Protein AF-A0A7S4A284-F1 (afdb_monomer_lite)

InterPro domains:
  IPR005046 Protein of unknown function DUF285 [PF03382] (9-114)
  IPR011889 Bacterial surface protein 26-residue repeat [TIGR02167] (12-24)
  IPR011889 Bacterial surface protein 26-residue repeat [TIGR02167] (35-48)
  IPR011889 Bacterial surface protein 26-residue repeat [TIGR02167] (75-97)

pLDDT: mean 83.23, std 20.41, range [34.72, 98.75]

Foldseek 3Di:
DVVVCCVVPNDPLPDACQQPQELACVQALHCDADENLNYACQNHAYLHLNCANNCNHAYENLNYACLNYAEQARNCQNVQQYAYENCNYACANHQELHLNCQQNQAHQYANLNAEYEQNRHYDLRNQHNYPCSPPVSQHFYDDPNDGDGDPDDPDPPPDVPPPPPPPPPPPPPDDDDDD

Organism: NCBI:txid35677

Structure (mmCIF, N/CA/C/O backbone):
data_AF-A0A7S4A284-F1
#
_entry.id   AF-A0A7S4A284-F1
#
loop_
_atom_site.group_PDB
_atom_site.id
_atom_site.type_symbol
_atom_site.label_atom_id
_atom_site.label_alt_id
_atom_site.label_comp_id
_atom_site.label_asym_id
_atom_site.label_entity_id
_atom_site.label_seq_id
_atom_site.pdbx_PDB_ins_code
_atom_site.Cartn_x
_atom_site.Cartn_y
_atom_site.Cartn_z
_atom_site.occupancy
_atom_site.B_iso_or_equiv
_atom_site.auth_seq_id
_atom_site.auth_comp_id
_atom_site.auth_asym_id
_atom_site.auth_atom_id
_atom_site.pdbx_PDB_model_num
ATOM 1 N N . ASP A 1 1 ? -6.785 4.759 25.127 1.00 82.69 1 ASP A N 1
ATOM 2 C CA . ASP A 1 1 ? -7.330 3.520 25.708 1.00 82.69 1 ASP A CA 1
ATOM 3 C C . ASP A 1 1 ? -8.070 2.796 24.597 1.00 82.69 1 ASP A C 1
ATOM 5 O O . ASP A 1 1 ? -8.992 3.384 24.040 1.00 82.69 1 ASP A O 1
ATOM 9 N N . ALA A 1 2 ? -7.608 1.599 24.224 1.00 83.75 2 ALA A N 1
ATOM 10 C CA . ALA A 1 2 ? -8.179 0.820 23.124 1.00 83.75 2 ALA A CA 1
ATOM 11 C C . ALA A 1 2 ? -9.646 0.454 23.395 1.00 83.75 2 ALA A C 1
ATOM 13 O O . ALA A 1 2 ? -10.480 0.594 22.509 1.00 83.75 2 ALA A O 1
ATOM 14 N N . THR A 1 3 ? -9.986 0.137 24.648 1.00 90.56 3 THR A N 1
ATOM 15 C CA . THR A 1 3 ? -11.355 -0.219 25.056 1.00 90.56 3 THR A CA 1
ATOM 16 C C . THR A 1 3 ? -12.326 0.939 24.835 1.00 90.56 3 THR A C 1
ATOM 18 O O . THR A 1 3 ? -13.410 0.768 24.282 1.00 90.56 3 THR A O 1
ATOM 21 N N . ALA A 1 4 ? -11.937 2.149 25.247 1.00 93.25 4 ALA A N 1
ATOM 22 C CA . ALA A 1 4 ? -12.749 3.343 25.037 1.00 93.25 4 ALA A CA 1
ATOM 23 C C . ALA A 1 4 ? -12.887 3.702 23.548 1.00 93.25 4 ALA A C 1
ATOM 25 O O . ALA A 1 4 ? -13.953 4.151 23.124 1.00 93.25 4 ALA A O 1
ATOM 26 N N . ALA A 1 5 ? -11.826 3.507 22.758 1.00 89.81 5 ALA A N 1
ATOM 27 C CA . ALA A 1 5 ? -11.862 3.739 21.318 1.00 89.81 5 ALA A CA 1
ATOM 28 C C . ALA A 1 5 ? -12.811 2.755 20.623 1.00 89.81 5 ALA A C 1
ATOM 30 O O . ALA A 1 5 ? -13.677 3.192 19.875 1.00 89.81 5 ALA A O 1
ATOM 31 N N . GLU A 1 6 ? -12.725 1.465 20.943 1.00 94.81 6 GLU A N 1
ATOM 32 C CA . GLU A 1 6 ? -13.602 0.433 20.389 1.00 94.81 6 GLU A CA 1
ATOM 33 C C . GLU A 1 6 ? -15.072 0.660 20.776 1.00 94.81 6 GLU A C 1
ATOM 35 O O . GLU A 1 6 ? -15.961 0.555 19.934 1.00 94.81 6 GLU A O 1
ATOM 40 N N . ALA A 1 7 ? -15.344 1.082 22.015 1.00 95.38 7 ALA A N 1
ATOM 41 C CA . ALA A 1 7 ? -16.698 1.441 22.441 1.00 95.38 7 ALA A CA 1
ATOM 42 C C . ALA A 1 7 ? -17.266 2.671 21.703 1.00 95.38 7 ALA A C 1
ATOM 44 O O . ALA A 1 7 ? -18.483 2.797 21.565 1.00 95.38 7 ALA A O 1
ATOM 45 N N . THR A 1 8 ? -16.402 3.587 21.256 1.00 96.25 8 THR A N 1
ATOM 46 C CA . THR A 1 8 ? -16.808 4.843 20.603 1.00 96.25 8 THR A CA 1
ATOM 47 C C . THR A 1 8 ? -16.909 4.700 19.085 1.00 96.25 8 THR A C 1
ATOM 49 O O . THR A 1 8 ? -17.832 5.239 18.479 1.00 96.25 8 THR A O 1
ATOM 52 N N . TYR A 1 9 ? -15.962 3.991 18.472 1.00 94.31 9 TYR A 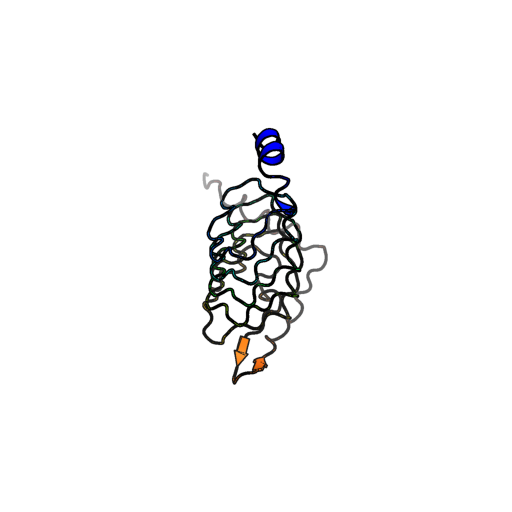N 1
ATOM 53 C CA . TYR A 1 9 ? -15.754 3.948 17.022 1.00 94.31 9 TYR A CA 1
ATOM 54 C C . TYR A 1 9 ? -15.958 2.553 16.419 1.00 94.31 9 TYR A C 1
ATOM 56 O O . TYR A 1 9 ? -15.851 2.396 15.206 1.00 94.31 9 TYR A O 1
ATOM 64 N N . GLY A 1 10 ? -16.256 1.544 17.239 1.00 95.19 10 GLY A N 1
ATOM 65 C CA . GLY A 1 10 ? -16.251 0.147 16.818 1.00 95.19 10 GLY A CA 1
ATOM 66 C C . GLY A 1 10 ? -14.835 -0.403 16.651 1.00 95.19 10 GLY A C 1
ATOM 67 O O . GLY A 1 10 ? -13.843 0.332 16.694 1.00 95.19 10 GLY A O 1
ATOM 68 N N . HIS A 1 11 ? -14.749 -1.720 16.462 1.00 95.56 11 HIS A N 1
ATOM 69 C CA . HIS A 1 11 ? -13.484 -2.389 16.178 1.00 95.56 11 HIS A CA 1
ATOM 70 C C . HIS A 1 11 ? -12.929 -1.911 14.830 1.00 95.56 11 HIS A C 1
ATOM 72 O O . HIS A 1 11 ? -13.684 -1.753 13.865 1.00 95.56 11 HIS A O 1
ATOM 78 N N . ILE A 1 12 ? -11.613 -1.708 14.760 1.00 95.38 12 ILE A N 1
ATOM 79 C CA . ILE A 1 12 ? -10.928 -1.107 13.606 1.00 95.38 12 ILE A CA 1
ATOM 80 C C . ILE A 1 12 ? -11.165 -1.875 12.298 1.00 95.38 12 ILE A C 1
ATOM 82 O O . ILE A 1 12 ? -11.279 -1.272 11.233 1.00 95.38 12 ILE A O 1
ATOM 86 N N . SER A 1 13 ? -11.344 -3.194 12.386 1.00 95.75 13 SER A N 1
ATOM 87 C CA . SER A 1 13 ? -11.653 -4.057 11.238 1.00 95.75 13 SER A CA 1
ATOM 88 C C . SER A 1 13 ? -12.989 -3.744 10.549 1.00 95.75 13 SER A C 1
ATOM 90 O O . SER A 1 13 ? -13.208 -4.179 9.425 1.00 95.75 13 SER A O 1
ATOM 92 N N . SER A 1 14 ? -13.891 -3.008 11.209 1.00 95.62 14 SER A N 1
ATOM 93 C CA . SER A 1 14 ? -15.214 -2.647 10.676 1.00 95.62 14 SER A CA 1
ATOM 94 C C . SER A 1 14 ? -15.303 -1.228 10.116 1.00 95.62 14 SER A C 1
ATOM 96 O O . SER A 1 14 ? -16.379 -0.801 9.698 1.00 95.62 14 SER A O 1
ATOM 98 N N . TRP A 1 15 ? -14.205 -0.473 10.146 1.00 96.75 15 TRP A N 1
ATOM 99 C CA . TRP A 1 15 ? -14.205 0.902 9.666 1.00 96.75 15 TRP A CA 1
ATOM 100 C C . TRP A 1 15 ? -14.397 0.958 8.150 1.00 96.75 15 TRP A C 1
ATOM 102 O O . TRP A 1 15 ? -13.810 0.178 7.405 1.00 96.75 15 TRP A O 1
ATOM 112 N N . ASP A 1 16 ? -15.205 1.916 7.697 1.00 97.56 16 ASP A N 1
ATOM 113 C CA . ASP A 1 16 ? -15.349 2.220 6.275 1.00 97.56 16 ASP A CA 1
ATOM 114 C C . ASP A 1 16 ? -14.145 3.046 5.802 1.00 97.56 16 ASP A C 1
ATOM 116 O O . ASP A 1 16 ? -14.010 4.228 6.134 1.00 97.56 16 ASP A O 1
ATOM 120 N N . THR A 1 17 ? -13.258 2.406 5.040 1.00 98.06 17 THR A N 1
ATOM 121 C CA . THR A 1 17 ? -12.056 3.022 4.468 1.00 98.06 17 THR A CA 1
ATOM 122 C C . THR A 1 17 ? -12.194 3.339 2.980 1.00 98.06 17 THR A C 1
ATOM 124 O O . THR A 1 17 ? -11.222 3.792 2.379 1.00 98.06 17 THR A O 1
ATOM 127 N N . SER A 1 18 ? -13.384 3.188 2.379 1.00 98.25 18 SER A N 1
ATOM 128 C CA . SER A 1 18 ? -13.574 3.253 0.918 1.00 98.25 18 SER A CA 1
ATOM 129 C C . SER A 1 18 ? -13.229 4.616 0.297 1.00 98.25 18 SER A C 1
ATOM 131 O O . SER A 1 18 ? -13.170 4.758 -0.923 1.00 98.25 18 SER A O 1
ATOM 133 N N . GLN A 1 19 ? -13.092 5.655 1.125 1.00 98.31 19 GLN A N 1
ATOM 134 C CA . GLN A 1 19 ? -12.766 7.024 0.714 1.00 98.31 19 GLN A CA 1
ATOM 135 C C . GLN A 1 19 ? -11.347 7.446 1.115 1.00 98.31 19 GLN A C 1
ATOM 137 O O . GLN A 1 19 ? -10.951 8.587 0.875 1.00 98.31 19 GLN A O 1
ATOM 142 N N . VAL A 1 20 ? -10.580 6.562 1.755 1.00 98.56 20 VAL A N 1
ATOM 143 C CA . VAL A 1 20 ? -9.202 6.849 2.151 1.00 98.56 20 VAL A CA 1
ATOM 144 C C . VAL A 1 20 ? -8.317 6.773 0.912 1.00 98.56 20 VAL A C 1
ATOM 146 O O . VAL A 1 20 ? -8.225 5.739 0.262 1.00 98.56 20 VAL A O 1
ATOM 149 N N . THR A 1 21 ? -7.646 7.877 0.586 1.00 98.44 21 THR A N 1
ATOM 150 C CA . THR A 1 21 ? -6.727 7.948 -0.563 1.00 98.44 21 THR A CA 1
ATOM 151 C C . THR A 1 21 ? -5.253 7.925 -0.163 1.00 98.44 21 THR A C 1
ATOM 153 O O . THR A 1 21 ? -4.387 7.717 -1.017 1.00 98.44 21 THR A O 1
ATOM 156 N N . ASP A 1 22 ? -4.960 8.165 1.115 1.00 98.62 22 ASP A N 1
ATOM 157 C CA . ASP A 1 22 ? -3.613 8.280 1.670 1.00 98.62 22 ASP A CA 1
ATOM 158 C C . ASP A 1 22 ? -3.535 7.539 3.013 1.00 98.62 22 ASP A C 1
ATOM 160 O O . ASP A 1 22 ? -4.263 7.861 3.952 1.00 98.62 22 ASP A O 1
ATOM 164 N N . MET A 1 23 ? -2.667 6.531 3.075 1.00 98.38 23 MET A N 1
ATOM 165 C CA . MET A 1 23 ? -2.364 5.731 4.264 1.00 98.38 23 MET A CA 1
ATOM 166 C C . MET A 1 23 ? -0.901 5.894 4.698 1.00 98.38 23 MET A C 1
ATOM 168 O O . MET A 1 23 ? -0.351 5.033 5.397 1.00 98.38 23 MET A O 1
ATOM 172 N N . ALA A 1 24 ? -0.237 6.970 4.268 1.00 98.50 24 ALA A N 1
ATOM 173 C CA . ALA A 1 24 ? 1.161 7.194 4.576 1.00 98.50 24 ALA A CA 1
ATOM 174 C C . ALA A 1 24 ? 1.399 7.215 6.091 1.00 98.50 24 ALA A C 1
ATOM 176 O O . ALA A 1 24 ? 0.741 7.940 6.836 1.00 98.50 24 ALA A O 1
ATOM 177 N N . GLN A 1 25 ? 2.365 6.409 6.533 1.00 98.44 25 GLN A N 1
ATOM 178 C CA . GLN A 1 25 ? 2.848 6.325 7.914 1.00 98.44 25 GLN A CA 1
ATOM 179 C C . GLN A 1 25 ? 1.777 5.984 8.965 1.00 98.44 25 GLN A C 1
ATOM 181 O O . GLN A 1 25 ? 2.032 6.159 10.156 1.00 98.44 25 GLN A O 1
ATOM 186 N N . LEU A 1 26 ? 0.605 5.478 8.559 1.00 98.12 26 LEU A N 1
ATOM 187 C CA . LEU A 1 26 ? -0.550 5.283 9.445 1.00 98.12 26 LEU A CA 1
ATOM 188 C C . LEU A 1 26 ? -0.224 4.464 10.706 1.00 98.12 26 LEU A C 1
ATOM 190 O O . LEU A 1 26 ? -0.683 4.800 11.796 1.00 98.12 26 LEU A O 1
ATOM 194 N N . PHE A 1 27 ? 0.603 3.428 10.562 1.00 98.25 27 PHE A N 1
ATOM 195 C CA . PHE A 1 27 ? 1.039 2.532 11.634 1.00 98.25 27 PHE A CA 1
ATOM 196 C C . PHE A 1 27 ? 2.558 2.552 11.839 1.00 98.25 27 PHE A C 1
ATOM 198 O O . PHE A 1 27 ? 3.125 1.616 12.413 1.00 98.25 27 PHE A O 1
ATOM 205 N N . GLN A 1 28 ? 3.232 3.619 11.406 1.00 98.44 28 GLN A N 1
ATOM 206 C CA . GLN A 1 28 ? 4.678 3.721 11.543 1.00 98.44 28 GLN A CA 1
ATOM 207 C C . GLN A 1 28 ? 5.093 3.718 13.024 1.00 98.44 28 GLN A C 1
ATOM 209 O O . GLN A 1 28 ? 4.509 4.438 13.833 1.00 98.44 28 GLN A O 1
ATOM 214 N N . TYR A 1 29 ? 6.112 2.929 13.383 1.00 98.19 29 TYR A N 1
ATOM 215 C CA . TYR A 1 29 ? 6.593 2.755 14.767 1.00 98.19 29 TYR A CA 1
ATOM 216 C C . TYR A 1 29 ? 5.529 2.259 15.762 1.00 98.19 29 TYR A C 1
ATOM 218 O O . TYR A 1 29 ? 5.676 2.435 16.975 1.00 98.19 29 TYR A O 1
ATOM 226 N N . SER A 1 30 ? 4.436 1.675 15.276 1.00 96.31 30 SER A N 1
ATOM 227 C CA . SER A 1 30 ? 3.372 1.178 16.141 1.00 96.31 30 SER A CA 1
ATOM 228 C C . SER A 1 30 ? 3.626 -0.264 16.591 1.00 96.31 30 SER A C 1
ATOM 230 O O . SER A 1 30 ? 4.319 -1.034 15.931 1.00 96.31 30 SER A O 1
ATOM 232 N N . ASN A 1 31 ? 2.994 -0.651 17.699 1.00 95.75 31 ASN A N 1
ATOM 233 C CA . ASN A 1 31 ? 2.848 -2.059 18.089 1.00 95.75 31 ASN A CA 1
ATOM 234 C C . ASN A 1 31 ? 1.531 -2.648 17.549 1.00 95.75 31 ASN A C 1
ATOM 236 O O . ASN A 1 31 ? 0.948 -3.521 18.184 1.00 95.75 31 ASN A O 1
ATOM 240 N N . PHE A 1 32 ? 0.995 -2.086 16.462 1.00 95.38 32 PHE A N 1
ATOM 241 C CA . PHE A 1 32 ? -0.281 -2.507 15.897 1.00 95.38 32 PHE A CA 1
ATOM 242 C C . PHE A 1 32 ? -0.153 -3.899 15.263 1.00 95.38 32 PHE A C 1
ATOM 244 O O . PHE A 1 32 ? 0.781 -4.130 14.498 1.00 95.38 32 PHE A O 1
ATOM 251 N N . ASP A 1 33 ? -1.090 -4.798 15.570 1.00 97.12 33 ASP A N 1
ATOM 252 C CA . ASP A 1 33 ? -1.165 -6.159 15.012 1.00 97.12 33 ASP A CA 1
ATOM 253 C C . ASP A 1 33 ? -2.619 -6.682 14.974 1.00 97.12 33 ASP A C 1
ATOM 255 O O . ASP A 1 33 ? -2.861 -7.880 15.079 1.00 97.12 33 ASP A O 1
ATOM 259 N N . ASP A 1 34 ? -3.608 -5.788 14.855 1.00 96.12 34 ASP A N 1
ATOM 260 C CA . ASP A 1 34 ? -5.018 -6.187 14.739 1.00 96.12 34 ASP A CA 1
ATOM 261 C C . ASP A 1 34 ? -5.433 -6.360 13.271 1.00 96.12 34 ASP A C 1
ATOM 263 O O . ASP A 1 34 ? -4.914 -5.692 12.371 1.00 96.12 34 ASP A O 1
ATOM 267 N N . ASP A 1 35 ? -6.395 -7.253 13.029 1.00 96.94 35 ASP A N 1
ATOM 268 C CA . ASP A 1 35 ? -6.885 -7.579 11.688 1.00 96.94 35 ASP A CA 1
ATOM 269 C C . ASP A 1 35 ? -7.525 -6.365 10.989 1.00 96.94 35 ASP A C 1
ATOM 271 O O . ASP A 1 35 ? -8.458 -5.735 11.497 1.00 96.94 35 ASP A O 1
ATOM 275 N N . ILE A 1 36 ? -7.028 -6.075 9.788 1.00 98.19 36 ILE A N 1
ATOM 276 C CA . ILE A 1 36 ? -7.485 -5.017 8.876 1.00 98.19 36 ILE A CA 1
ATOM 277 C C . ILE A 1 36 ? -7.632 -5.531 7.438 1.00 98.19 36 ILE A C 1
ATOM 279 O O . ILE A 1 36 ? -7.726 -4.746 6.495 1.00 98.19 36 ILE A O 1
ATOM 283 N N . ASN A 1 37 ? -7.686 -6.851 7.240 1.00 97.62 37 ASN A N 1
ATOM 284 C CA . ASN A 1 37 ? -7.813 -7.457 5.913 1.00 97.62 37 ASN A CA 1
ATOM 285 C C . ASN A 1 37 ? -9.144 -7.089 5.225 1.00 97.62 37 ASN A C 1
ATOM 287 O O . ASN A 1 37 ? -9.245 -7.137 4.005 1.00 97.62 37 ASN A O 1
ATOM 291 N N . ALA A 1 38 ? -10.157 -6.689 6.004 1.00 97.75 38 ALA A N 1
ATOM 292 C CA . ALA A 1 38 ? -11.471 -6.268 5.512 1.00 97.75 38 ALA A CA 1
ATOM 293 C C . ALA A 1 38 ? -11.542 -4.806 5.025 1.00 97.75 38 ALA A C 1
ATOM 295 O O . ALA A 1 38 ? -12.598 -4.377 4.559 1.00 97.75 38 ALA A O 1
ATOM 296 N N . TRP A 1 39 ? -10.466 -4.027 5.159 1.00 98.50 39 TRP A N 1
ATOM 297 C CA . TRP A 1 39 ? -10.437 -2.642 4.692 1.00 98.50 39 TRP A CA 1
ATOM 298 C C . TRP A 1 39 ? -10.519 -2.554 3.166 1.00 98.50 39 TRP A C 1
ATOM 300 O O . TRP A 1 39 ? -9.827 -3.268 2.444 1.00 98.50 39 TRP A O 1
ATOM 310 N N . ASP A 1 40 ? -11.330 -1.618 2.677 1.00 98.50 40 ASP A N 1
ATOM 311 C CA . ASP A 1 40 ? -11.341 -1.235 1.268 1.00 98.50 40 ASP A CA 1
ATOM 312 C C . ASP A 1 40 ? -10.184 -0.265 1.005 1.00 98.50 40 ASP A C 1
ATOM 314 O O . ASP A 1 40 ? -10.193 0.875 1.483 1.00 98.50 40 ASP A O 1
ATOM 318 N N . THR A 1 41 ? -9.180 -0.728 0.263 1.00 98.56 41 THR A N 1
ATOM 319 C CA . THR A 1 41 ? -8.008 0.063 -0.134 1.00 98.56 41 THR A CA 1
ATOM 320 C C . THR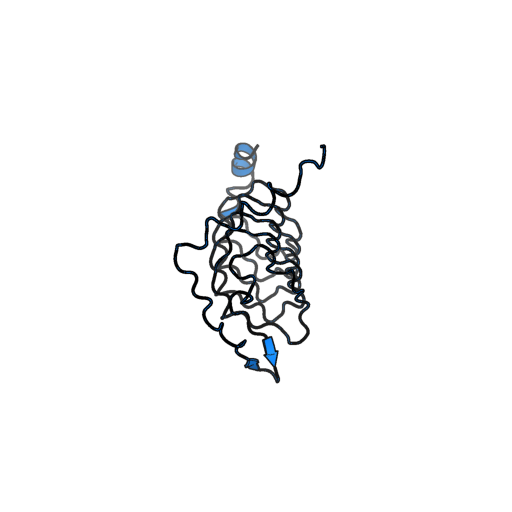 A 1 41 ? -8.045 0.511 -1.594 1.00 98.56 41 THR A C 1
ATOM 322 O O . THR A 1 41 ? -7.084 1.120 -2.059 1.00 98.56 41 THR A O 1
ATOM 325 N N . SER A 1 42 ? -9.142 0.264 -2.321 1.00 98.44 42 SER A N 1
ATOM 326 C CA . SER A 1 42 ? -9.230 0.493 -3.774 1.00 98.44 42 SER A CA 1
ATOM 327 C C . SER A 1 42 ? -9.055 1.965 -4.180 1.00 98.44 42 SER A C 1
ATOM 329 O O . SER A 1 42 ? -8.619 2.267 -5.294 1.00 98.44 42 SER A O 1
ATOM 331 N N . ALA A 1 43 ? -9.352 2.895 -3.266 1.00 98.50 43 ALA A N 1
ATOM 332 C CA . ALA A 1 43 ? -9.153 4.332 -3.449 1.00 98.50 43 ALA A CA 1
ATOM 333 C C . ALA A 1 43 ? -7.753 4.827 -3.031 1.00 98.50 43 ALA A C 1
ATOM 335 O O . ALA A 1 43 ? -7.396 5.975 -3.317 1.00 98.50 43 ALA A O 1
ATOM 336 N N . VAL A 1 44 ? -6.951 3.994 -2.361 1.00 98.75 44 VAL A N 1
ATOM 337 C CA . VAL A 1 44 ? -5.657 4.392 -1.799 1.00 98.75 44 VAL A CA 1
ATOM 338 C C . VAL A 1 44 ? -4.617 4.521 -2.906 1.00 98.75 44 VAL A C 1
ATOM 340 O O . VAL A 1 44 ? -4.357 3.600 -3.675 1.00 98.75 44 VAL A O 1
ATOM 343 N N . THR A 1 45 ? -3.972 5.683 -2.958 1.00 98.31 45 THR A N 1
ATOM 344 C CA . THR A 1 45 ? -2.928 6.003 -3.946 1.00 98.31 45 THR A CA 1
ATOM 345 C C . THR A 1 45 ? -1.534 6.093 -3.326 1.00 98.31 45 THR A C 1
ATOM 347 O O . THR A 1 45 ? -0.536 5.881 -4.025 1.00 98.31 45 THR A O 1
ATOM 350 N N . ASN A 1 46 ? -1.461 6.373 -2.021 1.00 98.44 46 ASN A N 1
ATOM 351 C CA . ASN A 1 46 ? -0.230 6.545 -1.256 1.00 98.44 46 ASN A CA 1
ATOM 352 C C . ASN A 1 46 ? -0.206 5.599 -0.044 1.00 98.44 46 ASN A C 1
ATOM 354 O O . ASN A 1 46 ? -1.013 5.744 0.871 1.00 98.44 46 ASN A O 1
ATOM 358 N N . MET A 1 47 ? 0.735 4.653 -0.038 1.00 98.56 47 MET A N 1
ATOM 359 C CA . MET A 1 47 ? 0.980 3.694 1.052 1.00 98.56 47 MET A CA 1
ATOM 360 C C . MET A 1 47 ? 2.409 3.828 1.606 1.00 98.56 47 MET A C 1
ATOM 362 O O . MET A 1 47 ? 3.021 2.866 2.074 1.00 98.56 47 MET A O 1
ATOM 366 N N . PHE A 1 48 ? 2.982 5.032 1.509 1.00 98.31 48 PHE A N 1
ATOM 367 C CA . PHE A 1 48 ? 4.333 5.322 1.981 1.00 98.31 48 PHE A CA 1
ATOM 368 C C . PHE A 1 48 ? 4.503 4.939 3.458 1.00 98.31 48 PHE A C 1
ATOM 370 O O . PHE A 1 48 ? 3.845 5.499 4.330 1.00 98.31 48 PHE A O 1
ATOM 377 N N . ALA A 1 49 ? 5.424 4.022 3.755 1.00 98.31 49 ALA A N 1
ATOM 378 C CA . ALA A 1 49 ? 5.831 3.660 5.112 1.00 98.31 49 ALA A CA 1
ATOM 379 C C . ALA A 1 49 ? 4.683 3.282 6.077 1.00 98.31 49 ALA A C 1
ATOM 381 O O . ALA A 1 49 ? 4.847 3.427 7.290 1.00 98.31 49 ALA A O 1
ATOM 382 N N . THR A 1 50 ? 3.540 2.796 5.570 1.00 98.69 50 THR A N 1
ATOM 383 C CA . THR A 1 50 ? 2.332 2.516 6.371 1.00 98.69 50 THR A CA 1
ATOM 384 C C . THR A 1 50 ? 2.618 1.642 7.594 1.00 98.69 50 THR A C 1
ATOM 386 O O . THR A 1 50 ? 2.178 2.001 8.679 1.00 98.69 50 THR A O 1
ATOM 389 N N . PHE A 1 51 ? 3.410 0.575 7.456 1.00 98.75 51 PHE A N 1
ATOM 390 C CA . PHE A 1 51 ? 3.809 -0.338 8.539 1.00 98.75 51 PHE A CA 1
ATOM 391 C C . PHE A 1 51 ? 5.312 -0.273 8.844 1.00 98.75 51 PHE A C 1
ATOM 393 O O . PHE A 1 51 ? 5.887 -1.204 9.410 1.00 98.75 51 PHE A O 1
ATOM 400 N N . SER A 1 52 ? 5.992 0.812 8.466 1.00 98.50 52 SER A N 1
ATOM 401 C CA . SER A 1 52 ? 7.432 0.904 8.702 1.00 98.50 52 SER A CA 1
ATOM 402 C C . SER A 1 52 ? 7.730 0.926 10.206 1.00 98.50 52 SER A C 1
ATOM 404 O O . SER A 1 52 ? 7.102 1.662 10.964 1.00 98.50 52 SER A O 1
ATOM 406 N N . TYR A 1 53 ? 8.686 0.112 10.652 1.00 98.50 53 TYR A N 1
ATOM 407 C CA . TYR A 1 53 ? 9.010 -0.126 12.063 1.00 98.50 53 TYR A CA 1
ATOM 408 C C . TYR A 1 53 ? 7.853 -0.689 12.909 1.00 98.50 53 TYR A C 1
ATOM 410 O O . TYR A 1 53 ? 7.956 -0.703 14.136 1.00 98.50 53 TYR A O 1
ATOM 418 N N 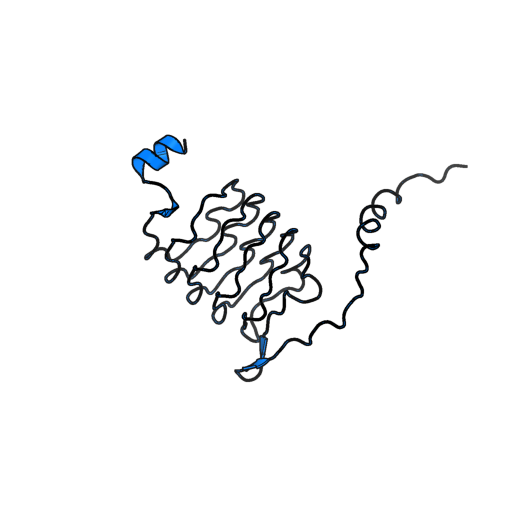. ALA A 1 54 ? 6.774 -1.190 12.297 1.00 98.44 54 ALA A N 1
ATOM 419 C CA . ALA A 1 54 ? 5.747 -1.956 12.998 1.00 98.44 54 ALA A CA 1
ATOM 420 C C . ALA A 1 54 ? 6.244 -3.393 13.226 1.00 98.44 54 ALA A C 1
ATOM 422 O O . ALA A 1 54 ? 5.823 -4.337 12.565 1.00 98.44 54 ALA A O 1
ATOM 423 N N . GLN A 1 55 ? 7.213 -3.553 14.133 1.00 98.25 55 GLN A N 1
ATOM 424 C CA . GLN A 1 55 ? 8.007 -4.783 14.281 1.00 98.25 55 GLN A CA 1
ATOM 425 C C . GLN A 1 55 ? 7.169 -6.045 14.543 1.00 98.25 55 GLN A C 1
ATOM 427 O O . GLN A 1 55 ? 7.597 -7.144 14.186 1.00 98.25 55 GLN A O 1
ATOM 432 N N . GLN A 1 56 ? 6.001 -5.894 15.174 1.00 98.06 56 GLN A N 1
ATOM 433 C CA . GLN A 1 56 ? 5.114 -6.998 15.561 1.00 98.06 56 GLN A CA 1
ATOM 434 C C . GLN A 1 56 ? 4.028 -7.303 14.524 1.00 98.06 56 GLN A C 1
ATOM 436 O O . GLN A 1 56 ? 3.422 -8.363 14.609 1.00 98.06 56 GLN A O 1
ATOM 441 N N . PHE A 1 57 ? 3.799 -6.415 13.552 1.00 98.69 57 PHE A N 1
ATOM 442 C CA . PHE A 1 57 ? 2.697 -6.552 12.606 1.00 98.69 57 PHE A CA 1
ATOM 443 C C . PHE A 1 57 ? 2.874 -7.789 11.713 1.00 98.69 57 PHE A C 1
ATOM 445 O O . PHE A 1 57 ? 3.887 -7.926 11.022 1.00 98.69 57 PHE A O 1
ATOM 452 N N . ASN A 1 58 ? 1.883 -8.680 11.705 1.00 98.56 58 ASN A N 1
ATOM 453 C CA . ASN A 1 58 ? 1.882 -9.898 10.895 1.00 98.56 58 ASN A CA 1
ATOM 454 C C . ASN A 1 58 ? 0.465 -10.336 10.473 1.00 98.56 58 ASN A C 1
ATOM 456 O O . ASN A 1 58 ? 0.179 -11.531 10.365 1.00 98.56 58 ASN A O 1
ATOM 460 N N . GLN A 1 59 ? -0.428 -9.376 10.234 1.00 98.50 59 GLN A N 1
ATOM 461 C CA . GLN A 1 59 ? -1.806 -9.648 9.818 1.00 98.50 59 GLN A CA 1
ATOM 462 C C . GLN A 1 59 ? -1.932 -9.837 8.301 1.00 98.50 59 GLN A C 1
ATOM 464 O O . GLN A 1 59 ? -1.159 -9.239 7.542 1.00 98.50 59 GLN A O 1
ATOM 469 N N . PRO A 1 60 ? -2.883 -10.671 7.832 1.00 98.31 60 PRO A N 1
ATOM 470 C CA . PRO A 1 60 ? -3.104 -10.880 6.406 1.00 98.31 60 PRO A CA 1
ATOM 471 C C . PRO A 1 60 ? -3.544 -9.582 5.722 1.00 98.31 60 PRO A C 1
ATOM 473 O O . PRO A 1 60 ? -4.367 -8.846 6.254 1.00 98.31 60 PRO A O 1
ATOM 476 N N . LEU A 1 61 ? -3.001 -9.329 4.528 1.00 98.50 61 LEU A N 1
ATOM 477 C CA . LEU A 1 61 ? -3.337 -8.170 3.688 1.00 98.50 61 LEU A CA 1
ATOM 478 C C . LEU A 1 61 ? -3.601 -8.562 2.222 1.00 98.50 61 LEU A C 1
ATOM 480 O O . LEU A 1 61 ? -3.687 -7.707 1.342 1.00 98.50 61 LEU A O 1
ATOM 484 N N . ASN A 1 62 ? -3.671 -9.862 1.921 1.00 96.75 62 ASN A N 1
ATOM 485 C CA . ASN A 1 62 ? -3.727 -10.358 0.542 1.00 96.75 62 ASN A CA 1
ATOM 486 C C . ASN A 1 62 ? -5.053 -10.017 -0.162 1.00 96.75 62 ASN A C 1
ATOM 488 O O . ASN A 1 62 ? -5.136 -10.139 -1.381 1.00 96.75 62 ASN A O 1
ATOM 492 N N . ASP A 1 63 ? -6.078 -9.602 0.589 1.00 97.94 63 ASP A N 1
ATOM 493 C CA . ASP A 1 63 ? -7.370 -9.187 0.033 1.00 97.94 63 ASP A CA 1
ATOM 494 C C . ASP A 1 63 ? -7.443 -7.677 -0.251 1.00 97.94 63 ASP A C 1
ATOM 496 O O . ASP A 1 63 ? -8.422 -7.208 -0.831 1.00 97.94 63 ASP A O 1
ATOM 500 N N . TRP A 1 64 ? -6.407 -6.911 0.105 1.00 98.56 64 TRP A N 1
ATOM 501 C CA . TRP A 1 64 ? -6.330 -5.490 -0.226 1.00 98.56 64 TRP A CA 1
ATOM 502 C C . TRP A 1 64 ? -6.231 -5.270 -1.739 1.00 98.56 64 TRP A C 1
ATOM 504 O O . TRP A 1 64 ? -5.349 -5.810 -2.414 1.00 98.56 64 TRP A O 1
ATOM 514 N N . ASP A 1 65 ? -7.099 -4.408 -2.268 1.00 98.44 65 ASP A N 1
ATOM 515 C CA . ASP A 1 65 ? -6.975 -3.886 -3.626 1.00 98.44 65 ASP A CA 1
ATOM 516 C C . ASP A 1 65 ? -5.959 -2.740 -3.636 1.00 98.44 65 ASP A C 1
ATOM 518 O O . ASP A 1 65 ? -6.254 -1.617 -3.224 1.00 98.44 65 ASP A O 1
ATOM 522 N N . VAL A 1 66 ? -4.743 -3.034 -4.097 1.00 98.12 66 VAL A N 1
ATOM 523 C CA . VAL A 1 66 ? -3.659 -2.049 -4.235 1.00 98.12 66 VAL A CA 1
ATOM 524 C C . VAL A 1 66 ? -3.495 -1.543 -5.672 1.00 98.12 66 VAL A C 1
ATOM 526 O O . VAL A 1 66 ? -2.539 -0.828 -5.965 1.00 98.12 66 VAL A O 1
ATOM 529 N N . SER A 1 67 ? -4.426 -1.858 -6.581 1.00 97.38 67 SER A N 1
ATOM 530 C CA . SER A 1 67 ? -4.321 -1.499 -8.007 1.00 97.38 67 SER A CA 1
ATOM 531 C C . SER A 1 67 ? -4.359 0.015 -8.267 1.00 97.38 67 SER A C 1
ATOM 533 O O . SER A 1 67 ? -3.990 0.486 -9.350 1.00 97.38 67 SER A O 1
ATOM 535 N N . GLY A 1 68 ? -4.812 0.804 -7.287 1.00 96.69 68 GLY A N 1
ATOM 536 C CA . GLY A 1 68 ? -4.763 2.268 -7.279 1.00 96.69 68 GLY A CA 1
ATOM 537 C C . GLY A 1 68 ? -3.447 2.863 -6.763 1.00 96.69 68 GLY A C 1
ATOM 538 O O . GLY A 1 68 ? -3.177 4.041 -7.015 1.00 96.69 68 GLY A O 1
ATOM 539 N N . ALA A 1 69 ? -2.611 2.075 -6.080 1.00 97.62 69 ALA A N 1
ATOM 540 C CA . ALA A 1 69 ? -1.412 2.566 -5.416 1.00 97.62 69 ALA A CA 1
ATOM 541 C C . ALA A 1 69 ? -0.322 2.969 -6.419 1.00 97.62 69 ALA A C 1
ATOM 543 O O . ALA A 1 69 ? -0.021 2.266 -7.384 1.00 97.62 69 ALA A O 1
ATOM 544 N N . THR A 1 70 ? 0.309 4.113 -6.155 1.00 95.19 70 THR A N 1
ATOM 545 C CA . THR A 1 70 ? 1.437 4.631 -6.950 1.00 95.19 70 THR A CA 1
ATOM 546 C C . THR A 1 70 ? 2.741 4.649 -6.159 1.00 95.19 70 THR A C 1
ATOM 548 O O . THR A 1 70 ? 3.811 4.447 -6.730 1.00 95.19 70 THR A O 1
ATOM 551 N N . SER A 1 71 ? 2.663 4.813 -4.836 1.00 95.50 71 SER A N 1
ATOM 552 C CA . SER A 1 71 ? 3.809 4.787 -3.926 1.00 95.50 71 SER A CA 1
ATOM 553 C C . SER A 1 71 ? 3.588 3.764 -2.818 1.00 95.50 71 SER A C 1
ATOM 555 O O . SER A 1 71 ? 2.601 3.849 -2.089 1.00 95.50 71 SER A O 1
ATOM 557 N N . MET A 1 72 ? 4.536 2.838 -2.669 1.00 96.81 72 MET A N 1
ATOM 558 C CA . MET A 1 72 ? 4.599 1.869 -1.566 1.00 96.81 72 MET A CA 1
ATOM 559 C C . MET A 1 72 ? 5.984 1.886 -0.898 1.00 96.81 72 MET A C 1
ATOM 561 O O . MET A 1 72 ? 6.427 0.915 -0.292 1.00 96.81 72 MET A O 1
ATOM 565 N N . VAL A 1 73 ? 6.712 2.997 -1.030 1.00 96.31 73 VAL A N 1
ATOM 566 C CA . VAL A 1 73 ? 8.078 3.132 -0.512 1.00 96.31 73 VAL A CA 1
ATOM 567 C C . VAL A 1 73 ? 8.109 2.828 0.982 1.00 96.31 73 VAL A C 1
ATOM 569 O O . VAL A 1 73 ? 7.340 3.393 1.758 1.00 96.31 73 VAL A O 1
ATOM 572 N N . SER A 1 74 ? 9.031 1.953 1.386 1.00 96.81 74 SER A N 1
ATOM 573 C CA . SER A 1 74 ? 9.258 1.556 2.779 1.00 96.81 74 SER A CA 1
ATOM 574 C C . SER A 1 74 ? 8.045 0.986 3.525 1.00 96.81 74 SER A C 1
ATOM 576 O O . SER A 1 74 ? 8.095 0.945 4.752 1.00 96.81 74 SER A O 1
ATOM 578 N N . MET A 1 75 ? 6.973 0.548 2.850 1.00 98.06 75 MET A N 1
ATOM 579 C CA . MET A 1 75 ? 5.713 0.161 3.510 1.00 98.06 75 MET A CA 1
ATOM 580 C C . MET A 1 75 ? 5.907 -0.845 4.654 1.00 98.06 75 MET A C 1
ATOM 582 O O . MET A 1 75 ? 5.289 -0.664 5.697 1.00 98.06 75 MET A O 1
ATOM 586 N N . PHE A 1 76 ? 6.806 -1.824 4.498 1.00 98.00 76 PHE A N 1
ATOM 587 C CA . PHE A 1 76 ? 7.154 -2.838 5.505 1.00 98.00 76 PHE A CA 1
ATOM 588 C C . PHE A 1 76 ? 8.621 -2.759 5.960 1.00 98.00 76 PHE A C 1
ATOM 590 O O . PHE A 1 76 ? 9.170 -3.724 6.492 1.00 98.00 76 PHE A O 1
ATOM 597 N N . SER A 1 77 ? 9.290 -1.619 5.767 1.00 97.19 77 SER A N 1
ATOM 598 C CA . SER A 1 77 ? 10.671 -1.439 6.231 1.00 97.19 77 SER A CA 1
ATOM 599 C C . SER A 1 77 ? 10.740 -1.628 7.748 1.00 97.19 77 SER A C 1
ATOM 601 O O . SER A 1 77 ? 10.070 -0.899 8.477 1.00 97.19 77 SER A O 1
ATOM 603 N N . HIS A 1 78 ? 11.553 -2.572 8.223 1.00 97.56 78 HIS A N 1
ATOM 604 C CA . HIS A 1 78 ? 11.677 -3.001 9.622 1.00 97.56 78 HIS A CA 1
ATOM 605 C C . HIS A 1 78 ? 10.386 -3.577 10.245 1.00 97.56 78 HIS A C 1
ATOM 607 O O . HIS A 1 78 ? 10.244 -3.595 11.468 1.00 97.56 78 HIS A O 1
ATOM 613 N N . ALA A 1 79 ? 9.437 -4.066 9.440 1.00 98.00 79 ALA A N 1
ATOM 614 C CA . ALA A 1 79 ? 8.330 -4.896 9.926 1.00 98.00 79 ALA A CA 1
ATOM 615 C C . ALA A 1 79 ? 8.837 -6.334 10.143 1.00 98.00 79 ALA A C 1
ATOM 617 O O . ALA A 1 79 ? 8.598 -7.235 9.344 1.00 98.00 79 ALA A O 1
ATOM 618 N N . GLU A 1 80 ? 9.637 -6.521 11.193 1.00 97.19 80 GLU A N 1
ATOM 619 C CA . GLU A 1 80 ? 10.488 -7.705 11.383 1.00 97.19 80 GLU A CA 1
ATOM 620 C C . GLU A 1 80 ? 9.725 -9.038 11.393 1.00 97.19 80 GLU A C 1
ATOM 622 O O . GLU A 1 80 ? 10.265 -10.042 10.926 1.00 97.19 80 GLU A O 1
ATOM 627 N N . SER A 1 81 ? 8.482 -9.041 11.888 1.00 98.00 81 SER A N 1
ATOM 628 C CA . SER A 1 81 ? 7.638 -10.240 12.004 1.00 98.00 81 SER A CA 1
ATOM 629 C C . SER A 1 81 ? 6.763 -10.520 10.779 1.00 98.00 81 SER A C 1
ATOM 631 O O . SER A 1 81 ? 6.151 -11.586 10.715 1.00 98.00 81 SER A O 1
ATOM 633 N N . PHE A 1 82 ? 6.679 -9.591 9.823 1.00 98.19 82 PHE A N 1
ATOM 634 C CA . PHE A 1 82 ? 5.734 -9.692 8.716 1.00 98.19 82 PHE A CA 1
ATOM 635 C C . PHE A 1 82 ? 6.129 -10.808 7.740 1.00 98.19 82 PHE A C 1
ATOM 637 O O . PHE A 1 82 ? 7.197 -10.770 7.129 1.00 98.19 82 PHE A O 1
ATOM 644 N N . ASN A 1 83 ? 5.249 -11.797 7.568 1.00 96.38 83 ASN A N 1
ATOM 645 C CA . ASN A 1 83 ? 5.449 -12.911 6.641 1.00 96.38 83 ASN A CA 1
ATOM 646 C C . ASN A 1 83 ? 4.119 -13.431 6.070 1.00 96.38 83 ASN A C 1
ATOM 648 O O . ASN A 1 83 ? 3.832 -14.628 6.114 1.00 96.38 83 ASN A O 1
ATOM 652 N N . GLN A 1 84 ? 3.282 -12.519 5.573 1.00 97.81 84 GLN A N 1
ATOM 653 C CA . GLN A 1 84 ? 1.981 -12.851 4.987 1.00 97.81 84 GLN A CA 1
ATOM 654 C C . GLN A 1 84 ? 2.020 -12.784 3.459 1.00 97.81 84 GLN A C 1
ATOM 656 O O . GLN A 1 84 ? 2.726 -11.933 2.910 1.00 97.81 84 GLN A O 1
ATOM 661 N N . PRO A 1 85 ? 1.267 -13.653 2.759 1.00 95.94 85 PRO A N 1
ATOM 662 C CA . PRO A 1 85 ? 1.238 -13.663 1.303 1.00 95.94 85 PRO A CA 1
ATOM 663 C C . PRO A 1 85 ? 0.688 -12.343 0.754 1.00 95.94 85 PRO A C 1
ATOM 665 O O . PRO A 1 85 ? -0.287 -11.807 1.276 1.00 95.94 85 PRO A O 1
ATOM 668 N N . LEU A 1 86 ? 1.301 -11.859 -0.328 1.00 96.75 86 LEU A N 1
ATOM 669 C CA . LEU A 1 86 ? 0.908 -10.643 -1.058 1.00 96.75 86 LEU A CA 1
ATOM 670 C C . LEU A 1 86 ? 0.727 -10.910 -2.562 1.00 96.75 86 LEU A C 1
ATOM 672 O O . LEU A 1 86 ? 0.779 -10.008 -3.399 1.00 96.75 86 LEU A O 1
ATOM 676 N N . ASN A 1 87 ? 0.576 -12.179 -2.935 1.00 92.88 87 ASN A N 1
ATOM 677 C CA . ASN A 1 87 ? 0.584 -12.628 -4.322 1.00 92.88 87 ASN A CA 1
ATOM 678 C C . ASN A 1 87 ? -0.663 -12.180 -5.115 1.00 92.88 87 ASN A C 1
ATOM 680 O O . ASN A 1 87 ? -0.666 -12.307 -6.338 1.00 92.88 87 ASN A O 1
ATOM 684 N N . ASN A 1 88 ? -1.712 -11.676 -4.461 1.00 95.69 88 ASN A N 1
ATOM 685 C CA . ASN A 1 88 ? -2.906 -11.159 -5.138 1.00 95.69 88 ASN A CA 1
ATOM 686 C C . ASN A 1 88 ? -2.783 -9.680 -5.536 1.00 95.69 88 ASN A C 1
ATOM 688 O O . ASN A 1 88 ? -3.630 -9.173 -6.269 1.00 95.69 88 ASN A O 1
ATOM 692 N N . TRP A 1 89 ? -1.754 -8.980 -5.058 1.00 97.44 89 TRP A N 1
ATOM 693 C CA . TRP A 1 89 ? -1.601 -7.549 -5.287 1.00 97.44 89 TRP A CA 1
ATOM 694 C C . TRP A 1 89 ? -1.252 -7.222 -6.744 1.00 97.44 89 TRP A C 1
ATOM 696 O O . TRP A 1 89 ? -0.238 -7.677 -7.278 1.00 97.44 89 TRP A O 1
ATOM 706 N N . ASP A 1 90 ? -2.056 -6.360 -7.373 1.00 95.62 90 ASP A N 1
ATOM 707 C CA . ASP A 1 90 ? -1.709 -5.725 -8.647 1.00 95.62 90 ASP A CA 1
ATOM 708 C C . ASP A 1 90 ? -0.878 -4.461 -8.394 1.00 95.62 90 ASP A C 1
ATOM 710 O O . ASP A 1 90 ? -1.402 -3.369 -8.189 1.00 95.62 90 ASP A O 1
ATOM 714 N N . VAL A 1 91 ? 0.444 -4.613 -8.441 1.00 94.44 91 VAL A N 1
ATOM 715 C CA . VAL A 1 91 ? 1.409 -3.516 -8.258 1.00 94.44 91 VAL A CA 1
ATOM 716 C C . VAL A 1 91 ? 1.778 -2.804 -9.567 1.00 94.44 91 VAL A C 1
ATOM 718 O O . VAL A 1 91 ? 2.760 -2.066 -9.625 1.00 94.44 91 VAL A O 1
ATOM 721 N N . SER A 1 92 ? 1.026 -3.007 -10.653 1.00 92.06 92 SER A N 1
ATOM 722 C CA . SER A 1 92 ? 1.428 -2.529 -11.983 1.00 92.06 92 SER A CA 1
ATOM 723 C C . SER A 1 92 ? 1.443 -1.008 -12.167 1.00 92.06 92 SER A C 1
ATOM 725 O O . SER A 1 92 ? 2.024 -0.521 -13.142 1.00 92.06 92 SER A O 1
ATOM 727 N N . ARG A 1 93 ? 0.809 -0.261 -11.254 1.00 93.06 93 ARG A N 1
ATOM 728 C CA . ARG A 1 93 ? 0.826 1.212 -11.208 1.00 93.06 93 ARG A CA 1
ATOM 729 C C . ARG A 1 93 ? 1.856 1.788 -10.240 1.00 93.06 93 ARG A C 1
ATOM 731 O O . ARG A 1 93 ? 2.061 3.002 -10.239 1.00 93.06 93 ARG A O 1
ATOM 738 N N . VAL A 1 94 ? 2.503 0.946 -9.437 1.00 93.75 94 VAL A N 1
ATOM 739 C CA . VAL A 1 94 ? 3.480 1.390 -8.447 1.00 93.75 94 VAL A CA 1
ATOM 740 C C . VAL A 1 94 ? 4.740 1.855 -9.164 1.00 93.75 94 VAL A C 1
ATOM 742 O O . VAL A 1 94 ? 5.366 1.106 -9.914 1.00 93.75 94 VAL A O 1
ATOM 745 N N . THR A 1 95 ? 5.127 3.104 -8.921 1.00 90.62 95 THR A N 1
ATOM 746 C CA . THR A 1 95 ? 6.323 3.706 -9.517 1.00 90.62 95 THR A CA 1
ATOM 747 C C . THR A 1 95 ? 7.546 3.576 -8.619 1.00 90.62 95 THR A C 1
ATOM 749 O O . THR A 1 95 ? 8.660 3.782 -9.087 1.00 90.62 95 THR A O 1
ATOM 752 N N . SER A 1 96 ? 7.367 3.269 -7.330 1.00 89.06 96 SER A N 1
ATOM 753 C CA . SER A 1 96 ? 8.480 3.067 -6.401 1.00 89.06 96 SER A CA 1
ATOM 754 C C . SER A 1 96 ? 8.156 2.065 -5.294 1.00 89.06 96 SER A C 1
ATOM 756 O O . SER A 1 96 ? 7.131 2.170 -4.617 1.00 89.06 96 SER A O 1
ATOM 758 N N . LEU A 1 97 ? 9.083 1.125 -5.108 1.00 90.56 97 LEU A N 1
ATOM 759 C CA . LEU A 1 97 ? 9.126 0.118 -4.043 1.00 90.56 97 LEU A CA 1
ATOM 760 C C . LEU A 1 97 ? 10.440 0.203 -3.253 1.00 90.56 97 LEU A C 1
ATOM 762 O O . LEU A 1 97 ? 10.864 -0.768 -2.626 1.00 90.56 97 LEU A O 1
ATOM 766 N N . GLU A 1 98 ? 11.111 1.355 -3.295 1.00 91.62 98 GLU A N 1
ATOM 767 C CA . GLU A 1 98 ? 12.350 1.566 -2.553 1.00 91.62 98 GLU A CA 1
ATOM 768 C C . GLU A 1 98 ? 12.181 1.188 -1.078 1.00 91.62 98 GLU A C 1
ATOM 770 O O . GLU A 1 98 ? 11.239 1.614 -0.403 1.00 91.62 98 GLU A O 1
ATOM 775 N N . SER A 1 99 ? 13.101 0.361 -0.579 1.00 93.06 99 SER A N 1
ATOM 776 C CA . SER A 1 99 ? 13.129 -0.086 0.820 1.00 93.06 99 SER A CA 1
ATOM 777 C C . SER A 1 99 ? 11.859 -0.810 1.297 1.00 93.06 99 SER A C 1
ATOM 779 O O . SER A 1 99 ? 11.680 -0.940 2.505 1.00 93.06 99 SER A O 1
ATOM 781 N N . MET A 1 100 ? 10.996 -1.301 0.390 1.00 94.12 100 MET A N 1
ATOM 782 C CA . MET A 1 100 ? 9.694 -1.920 0.707 1.00 94.12 100 MET A CA 1
ATOM 783 C C . MET A 1 100 ? 9.764 -2.920 1.869 1.00 94.12 100 MET A C 1
ATOM 785 O O . MET A 1 100 ? 8.971 -2.810 2.799 1.00 94.12 100 MET A O 1
ATOM 789 N N . PHE A 1 101 ? 10.741 -3.832 1.839 1.00 94.25 101 PHE A N 1
ATOM 790 C CA . PHE A 1 101 ? 10.957 -4.886 2.837 1.00 94.25 101 PHE A CA 1
ATOM 791 C C . PHE A 1 101 ? 12.340 -4.792 3.503 1.00 94.25 101 PHE A C 1
ATOM 793 O O . PHE A 1 101 ? 12.880 -5.792 3.976 1.00 94.25 101 PHE A O 1
ATOM 800 N N . TYR A 1 102 ? 12.958 -3.607 3.522 1.00 93.94 102 TYR A N 1
ATOM 801 C CA . TYR A 1 102 ? 14.277 -3.412 4.133 1.00 93.94 102 TYR A CA 1
ATOM 802 C C . TYR A 1 102 ? 14.251 -3.839 5.612 1.00 93.94 102 TYR A C 1
ATOM 804 O O . TYR A 1 102 ? 13.490 -3.285 6.397 1.00 93.94 102 TYR A O 1
ATOM 812 N N . TYR A 1 103 ? 15.050 -4.841 5.985 1.00 94.31 103 TYR A N 1
ATOM 813 C CA . TYR A 1 103 ? 15.071 -5.498 7.301 1.00 94.31 103 TYR A CA 1
ATOM 814 C C . TYR A 1 103 ? 13.730 -6.091 7.786 1.00 94.31 103 TYR A C 1
ATOM 816 O O . TYR A 1 103 ? 13.510 -6.230 8.988 1.00 94.31 103 TYR A O 1
ATOM 824 N N . ALA A 1 104 ? 12.844 -6.511 6.878 1.00 94.44 104 ALA A N 1
ATOM 825 C CA . ALA A 1 104 ? 11.705 -7.374 7.214 1.00 94.44 104 ALA A CA 1
ATOM 826 C C . ALA A 1 104 ? 12.166 -8.843 7.330 1.00 94.44 104 ALA A C 1
ATOM 828 O O . ALA A 1 104 ? 11.977 -9.646 6.417 1.00 94.44 104 ALA A O 1
ATOM 829 N N . TYR A 1 105 ? 12.853 -9.180 8.427 1.00 92.62 105 TYR A N 1
ATOM 830 C CA . TYR A 1 105 ? 13.617 -10.430 8.557 1.00 92.62 105 TYR A CA 1
ATOM 831 C C . TYR A 1 105 ? 12.819 -11.715 8.312 1.00 92.62 105 TYR A C 1
ATOM 833 O O . TYR A 1 105 ? 13.363 -12.663 7.746 1.00 92.62 105 TYR A O 1
ATOM 841 N N . ALA A 1 106 ? 11.553 -11.761 8.732 1.00 93.56 106 ALA A N 1
ATOM 842 C CA . ALA A 1 106 ? 10.712 -12.942 8.573 1.00 93.56 106 ALA A CA 1
ATOM 843 C C . ALA A 1 106 ? 10.163 -13.134 7.149 1.00 93.56 106 ALA A C 1
ATOM 845 O O . ALA A 1 106 ? 9.638 -14.207 6.859 1.00 93.56 106 ALA A O 1
ATOM 846 N N . PHE A 1 107 ? 10.256 -12.127 6.276 1.00 93.50 107 PHE A N 1
ATOM 847 C CA . PHE A 1 107 ? 9.580 -12.142 4.984 1.00 93.50 107 PHE A CA 1
ATOM 848 C C . PHE A 1 107 ? 10.226 -13.133 4.001 1.00 93.50 107 PHE A C 1
ATOM 850 O O . PHE A 1 107 ? 11.381 -12.964 3.590 1.00 93.50 107 PHE A O 1
ATOM 857 N N . ASP A 1 108 ? 9.449 -14.148 3.613 1.00 89.69 108 ASP A N 1
ATOM 858 C CA . ASP A 1 108 ? 9.841 -15.239 2.708 1.00 89.69 108 ASP A CA 1
ATOM 859 C C . ASP A 1 108 ? 8.654 -15.699 1.838 1.00 89.69 108 ASP A C 1
ATOM 861 O O . ASP A 1 108 ? 8.289 -16.874 1.799 1.00 89.69 108 ASP A O 1
ATOM 865 N N . GLN A 1 109 ? 7.974 -14.746 1.197 1.00 91.00 109 GLN A N 1
ATOM 866 C CA . GLN A 1 109 ? 6.792 -15.016 0.371 1.00 91.00 109 GLN A CA 1
ATOM 867 C C . GLN A 1 109 ? 7.108 -14.929 -1.120 1.00 91.00 109 GLN A C 1
ATOM 869 O O . GLN A 1 109 ? 7.965 -14.156 -1.542 1.00 91.00 109 GLN A O 1
ATOM 874 N N . ASP A 1 110 ? 6.381 -15.701 -1.928 1.00 89.12 110 ASP A N 1
ATOM 875 C CA . ASP A 1 110 ? 6.474 -15.647 -3.387 1.00 89.12 110 ASP A CA 1
ATOM 876 C C . ASP A 1 110 ? 5.723 -14.422 -3.933 1.00 89.12 110 ASP A C 1
ATOM 878 O O . ASP A 1 110 ? 4.513 -14.275 -3.750 1.00 89.12 110 ASP A O 1
ATOM 882 N N . LEU A 1 111 ? 6.459 -13.551 -4.620 1.00 90.38 111 LEU A N 1
ATOM 883 C CA . LEU A 1 111 ? 5.974 -12.356 -5.306 1.00 90.38 111 LEU A CA 1
ATOM 884 C C . LEU A 1 111 ? 6.074 -12.504 -6.834 1.00 90.38 111 LEU A C 1
ATOM 886 O O . LEU A 1 111 ? 6.074 -11.510 -7.555 1.00 90.38 111 LEU A O 1
ATOM 890 N N . GLY A 1 112 ? 6.134 -13.731 -7.360 1.00 89.25 112 GLY A N 1
ATOM 891 C CA . GLY A 1 112 ? 6.187 -14.016 -8.798 1.00 89.25 112 GLY A CA 1
ATOM 892 C C . GLY A 1 112 ? 4.977 -13.526 -9.602 1.00 89.25 112 GLY A C 1
ATOM 893 O O . GLY A 1 112 ? 5.032 -13.440 -10.825 1.00 89.25 112 GLY A O 1
ATOM 894 N N . SER A 1 113 ? 3.874 -13.161 -8.949 1.00 89.06 113 SER A N 1
ATOM 895 C CA . SER A 1 113 ? 2.744 -12.495 -9.607 1.00 89.06 113 SER A CA 1
ATOM 896 C C . SER A 1 113 ? 2.962 -10.993 -9.820 1.00 89.06 113 SER A C 1
ATOM 898 O O . SER A 1 113 ? 2.275 -10.388 -10.644 1.00 89.06 113 SER A O 1
ATOM 900 N N . TRP A 1 114 ? 3.909 -10.376 -9.107 1.00 91.69 114 TRP A N 1
ATOM 901 C CA . TRP A 1 114 ? 4.158 -8.944 -9.191 1.00 91.69 114 TRP A CA 1
ATOM 902 C C . TRP A 1 114 ? 4.862 -8.596 -10.494 1.00 91.69 114 TRP A C 1
ATOM 904 O O . TRP A 1 114 ? 5.873 -9.195 -10.869 1.00 91.69 114 TRP A O 1
ATOM 914 N N . CYS A 1 115 ? 4.341 -7.573 -11.167 1.00 90.06 115 CYS A N 1
ATOM 915 C CA . CYS A 1 115 ? 4.867 -7.104 -12.437 1.00 90.06 115 CYS A CA 1
ATOM 916 C C . CYS A 1 115 ? 4.995 -5.583 -12.452 1.00 90.06 115 CYS A C 1
ATOM 918 O O . CYS A 1 115 ? 4.031 -4.859 -12.712 1.00 90.06 115 CYS A O 1
ATOM 920 N N . LEU A 1 116 ? 6.211 -5.116 -12.186 1.00 87.19 116 LEU A N 1
ATOM 921 C CA . LEU A 1 116 ? 6.535 -3.699 -12.062 1.00 87.19 116 LEU A CA 1
ATOM 922 C C . LEU A 1 116 ? 6.805 -3.053 -13.418 1.00 87.19 116 LEU A C 1
ATOM 924 O O . LEU A 1 116 ? 7.216 -3.720 -14.373 1.00 87.19 116 LEU A O 1
ATOM 928 N N . ALA A 1 117 ? 6.601 -1.739 -13.498 1.00 83.19 117 ALA A N 1
ATOM 929 C CA . ALA A 1 117 ? 7.058 -0.953 -14.638 1.00 83.19 117 ALA A CA 1
ATOM 930 C C . ALA A 1 117 ? 8.585 -1.071 -14.812 1.00 83.19 117 ALA A C 1
ATOM 932 O O . ALA A 1 117 ? 9.314 -1.285 -13.843 1.00 83.19 117 ALA A O 1
ATOM 933 N N . GLU A 1 118 ? 9.063 -0.950 -16.054 1.00 77.31 118 GLU A N 1
ATOM 934 C CA . GLU A 1 118 ? 10.493 -1.068 -16.395 1.00 77.31 118 GLU A CA 1
ATOM 935 C C . GLU A 1 118 ? 11.355 -0.048 -15.634 1.00 77.31 118 GLU A C 1
ATOM 937 O O . GLU A 1 118 ? 12.490 -0.334 -15.262 1.00 77.31 118 GLU A O 1
ATOM 942 N N . ASP A 1 119 ? 10.788 1.130 -15.379 1.00 77.69 119 ASP A N 1
ATOM 943 C CA . ASP A 1 119 ? 11.399 2.276 -14.713 1.00 77.69 119 ASP A CA 1
ATOM 944 C C . ASP A 1 119 ? 10.970 2.437 -13.248 1.00 77.69 119 ASP A C 1
ATOM 946 O O . ASP A 1 119 ? 11.324 3.436 -12.619 1.00 77.69 119 ASP A O 1
ATOM 950 N N . ALA A 1 120 ? 10.232 1.471 -12.686 1.00 81.38 120 ALA A N 1
ATOM 951 C CA . ALA A 1 120 ? 9.856 1.517 -11.281 1.00 81.38 120 ALA A CA 1
ATOM 952 C C . ALA A 1 120 ? 11.118 1.582 -10.406 1.00 81.38 120 ALA A C 1
ATOM 954 O O . ALA A 1 120 ? 12.016 0.739 -10.511 1.00 81.38 120 ALA A O 1
ATOM 955 N N . ALA A 1 121 ? 11.180 2.581 -9.526 1.00 77.56 121 ALA A N 1
ATOM 956 C CA . ALA A 1 121 ? 12.289 2.754 -8.606 1.00 77.56 121 ALA A CA 1
ATOM 957 C C . ALA A 1 121 ? 12.328 1.568 -7.632 1.00 77.56 121 ALA A C 1
ATOM 959 O O . ALA A 1 121 ? 11.472 1.397 -6.760 1.00 77.56 121 ALA A O 1
ATOM 960 N N . PHE A 1 122 ? 13.325 0.712 -7.833 1.00 71.00 122 PHE A N 1
ATOM 961 C CA . PHE A 1 122 ? 13.564 -0.493 -7.056 1.00 71.00 122 PHE A CA 1
ATOM 962 C C . PHE A 1 122 ? 15.053 -0.544 -6.719 1.00 71.00 122 PHE A C 1
ATOM 964 O O . PHE A 1 122 ? 15.883 -0.954 -7.536 1.00 71.00 122 PHE A O 1
ATOM 971 N N . SER A 1 123 ? 15.413 -0.079 -5.523 1.00 70.69 123 SER A N 1
ATOM 972 C CA . SER A 1 123 ? 16.800 -0.129 -5.061 1.00 70.69 123 SER A CA 1
ATOM 973 C C . SER A 1 123 ? 17.200 -1.570 -4.732 1.00 70.69 123 SER A C 1
ATOM 975 O O . SER A 1 123 ? 16.356 -2.377 -4.326 1.00 70.69 123 SER A O 1
ATOM 977 N N . SER A 1 124 ? 18.492 -1.899 -4.862 1.00 65.88 124 SER A N 1
ATOM 978 C CA . SER A 1 124 ? 19.056 -3.188 -4.412 1.00 65.88 124 SER A CA 1
ATOM 979 C C . SER A 1 124 ? 18.696 -3.510 -2.965 1.00 65.88 124 SER A C 1
ATOM 981 O O . SER A 1 124 ? 18.576 -4.675 -2.592 1.00 65.88 124 SER A O 1
ATOM 983 N N . ASP A 1 125 ? 18.483 -2.467 -2.171 1.00 72.88 125 ASP A N 1
ATOM 984 C CA . ASP A 1 125 ? 18.292 -2.568 -0.737 1.00 72.88 125 ASP A CA 1
ATOM 985 C C . ASP A 1 125 ? 16.823 -2.826 -0.381 1.00 72.88 125 ASP A C 1
ATOM 987 O O . ASP A 1 125 ? 16.524 -3.176 0.752 1.00 72.88 125 ASP A O 1
ATOM 991 N N . SER A 1 126 ? 15.899 -2.778 -1.350 1.00 80.88 126 SER A N 1
ATOM 992 C CA . SER A 1 126 ? 14.459 -2.987 -1.118 1.00 80.88 126 SER A CA 1
ATOM 993 C C . SER A 1 126 ? 14.110 -4.326 -0.455 1.00 80.88 126 SER A C 1
ATOM 995 O O . SER A 1 126 ? 13.028 -4.453 0.106 1.00 80.88 126 SER A O 1
ATOM 997 N N . HIS A 1 127 ? 15.027 -5.300 -0.504 1.00 76.38 127 HIS A N 1
ATOM 998 C CA . HIS A 1 127 ? 14.915 -6.628 0.114 1.00 76.38 127 HIS A CA 1
ATOM 999 C C . HIS A 1 127 ? 16.108 -6.967 1.025 1.00 76.38 127 HIS A C 1
ATOM 1001 O O . HIS A 1 127 ? 16.289 -8.130 1.402 1.00 76.38 127 HIS A O 1
ATOM 1007 N N . GLN A 1 128 ? 16.962 -5.992 1.355 1.00 85.69 128 GLN A N 1
ATOM 1008 C CA . GLN A 1 128 ? 18.099 -6.229 2.242 1.00 85.69 128 GLN A CA 1
ATOM 1009 C C . GLN A 1 128 ? 17.590 -6.752 3.587 1.00 85.69 128 GLN A C 1
ATOM 1011 O O . GLN A 1 128 ? 16.661 -6.196 4.159 1.00 85.69 128 GLN A O 1
ATOM 1016 N N . GLY A 1 129 ? 18.187 -7.837 4.080 1.00 82.69 129 GLY A N 1
ATOM 1017 C CA . GLY A 1 129 ? 17.781 -8.454 5.342 1.00 82.69 129 GLY A CA 1
ATOM 1018 C C . GLY A 1 129 ? 16.569 -9.384 5.262 1.00 82.69 129 GLY A C 1
ATOM 1019 O O . GLY A 1 129 ? 16.194 -9.926 6.289 1.00 82.69 129 GLY A O 1
ATOM 1020 N N . THR A 1 130 ? 15.991 -9.618 4.082 1.00 84.56 130 THR A N 1
ATOM 1021 C CA . THR A 1 130 ? 14.952 -10.649 3.882 1.00 84.56 130 THR A CA 1
ATOM 1022 C C . THR A 1 130 ? 15.561 -11.978 3.418 1.00 84.56 130 THR A C 1
ATOM 1024 O O . THR A 1 130 ? 16.663 -12.005 2.846 1.00 84.56 130 THR A O 1
ATOM 1027 N N . ALA A 1 131 ? 14.818 -13.081 3.571 1.00 80.94 131 ALA A N 1
ATOM 1028 C CA . ALA A 1 131 ? 15.177 -14.379 2.985 1.00 80.94 131 ALA A CA 1
ATOM 1029 C C . ALA A 1 131 ? 15.258 -14.322 1.442 1.00 80.94 131 ALA A C 1
ATOM 1031 O O . ALA A 1 131 ? 16.046 -15.029 0.813 1.00 80.94 131 ALA A O 1
ATOM 1032 N N . CYS A 1 132 ? 14.526 -13.387 0.834 1.00 75.69 132 CYS A N 1
ATOM 1033 C CA . CYS A 1 132 ? 14.477 -13.132 -0.601 1.00 75.69 132 CYS A CA 1
ATOM 1034 C C . CYS A 1 132 ? 15.599 -12.246 -1.169 1.00 75.69 132 CYS A C 1
ATOM 1036 O O . CYS A 1 132 ? 15.553 -11.902 -2.357 1.00 75.69 132 CYS A O 1
ATOM 1038 N N . SER A 1 133 ? 16.592 -11.850 -0.369 1.00 68.62 133 SER A N 1
ATOM 1039 C CA . SER A 1 133 ? 17.634 -10.881 -0.760 1.00 68.62 133 SER A CA 1
ATOM 1040 C C . SER A 1 133 ? 18.378 -11.213 -2.068 1.00 68.62 133 SER A C 1
ATOM 1042 O O . SER A 1 133 ? 18.849 -10.306 -2.751 1.00 68.62 133 SER A O 1
ATOM 1044 N N . LEU A 1 134 ? 18.439 -12.489 -2.465 1.00 62.34 134 LEU A N 1
ATOM 1045 C CA . LEU A 1 134 ? 19.078 -12.928 -3.711 1.00 62.34 134 LEU A CA 1
ATOM 1046 C C . LEU A 1 134 ? 18.132 -12.985 -4.921 1.00 62.34 134 LEU A C 1
ATOM 1048 O O . LEU A 1 134 ? 18.596 -12.875 -6.054 1.00 62.34 134 LEU A O 1
ATOM 1052 N N . LEU A 1 135 ? 16.825 -13.162 -4.703 1.00 66.56 135 LEU A N 1
ATOM 1053 C CA . LEU A 1 135 ? 15.856 -13.507 -5.757 1.00 66.56 135 LEU A CA 1
ATOM 1054 C C . LEU A 1 135 ? 14.748 -12.489 -5.951 1.00 66.56 135 LEU A C 1
ATOM 1056 O O . LEU A 1 135 ? 13.887 -12.693 -6.805 1.00 66.56 135 LEU A O 1
ATOM 1060 N N . ARG A 1 136 ? 14.756 -11.406 -5.165 1.00 74.50 136 ARG A N 1
ATOM 1061 C CA . ARG A 1 136 ? 13.703 -10.380 -5.191 1.00 74.50 136 ARG A CA 1
ATOM 1062 C C . ARG A 1 136 ? 12.309 -11.009 -5.051 1.00 74.50 136 ARG A C 1
ATOM 1064 O O . ARG A 1 136 ? 11.381 -10.572 -5.714 1.00 74.50 136 ARG A O 1
ATOM 1071 N N . CYS A 1 137 ? 12.210 -12.102 -4.289 1.00 81.00 137 CYS A N 1
ATOM 1072 C CA . CYS A 1 137 ? 11.008 -12.925 -4.142 1.00 81.00 137 CYS A CA 1
ATOM 1073 C C . CYS A 1 137 ? 10.314 -13.296 -5.475 1.00 81.00 137 CYS A C 1
ATOM 1075 O O . CYS A 1 137 ? 9.099 -13.418 -5.515 1.00 81.00 137 CYS A O 1
ATOM 1077 N N . GLY A 1 138 ? 11.041 -13.433 -6.590 1.00 82.75 138 GLY A N 1
ATOM 1078 C CA . GLY A 1 138 ? 10.439 -13.771 -7.887 1.00 82.75 138 GLY A CA 1
ATOM 1079 C C . GLY A 1 138 ? 9.806 -12.602 -8.654 1.00 82.75 138 GLY A C 1
ATOM 1080 O O . GLY A 1 138 ? 9.304 -12.834 -9.749 1.00 82.75 138 GLY A O 1
ATOM 1081 N N . ILE A 1 139 ? 9.883 -11.359 -8.157 1.00 85.62 139 ILE A N 1
ATOM 1082 C CA . ILE A 1 139 ? 9.312 -10.167 -8.815 1.00 85.62 139 ILE A CA 1
ATOM 1083 C C . ILE A 1 139 ? 9.751 -10.070 -10.281 1.00 85.62 139 ILE A C 1
ATOM 1085 O O . ILE A 1 139 ? 10.944 -10.159 -10.603 1.00 85.62 139 ILE A O 1
ATOM 1089 N N . HIS A 1 140 ? 8.787 -9.805 -11.162 1.00 85.81 140 HIS A N 1
ATOM 1090 C CA . HIS A 1 140 ? 8.996 -9.582 -12.587 1.00 85.81 140 HIS A CA 1
ATOM 1091 C C . HIS A 1 140 ? 8.974 -8.091 -12.949 1.00 85.81 140 HIS A C 1
ATOM 1093 O O . HIS A 1 140 ? 8.321 -7.270 -12.300 1.00 85.81 140 HIS A O 1
ATOM 1099 N N . PHE A 1 141 ? 9.667 -7.745 -14.035 1.00 84.31 141 PHE A N 1
ATOM 1100 C CA . PHE A 1 141 ? 9.701 -6.390 -14.589 1.00 84.31 141 PHE A CA 1
ATOM 1101 C C . PHE A 1 141 ? 9.140 -6.401 -16.010 1.00 84.31 141 PHE A C 1
ATOM 1103 O O . PHE A 1 141 ? 9.349 -7.349 -16.777 1.00 84.31 141 PHE A O 1
ATOM 1110 N N . ARG A 1 142 ? 8.408 -5.346 -16.370 1.00 85.38 142 ARG A N 1
ATOM 1111 C CA . ARG A 1 142 ? 7.903 -5.166 -17.729 1.00 85.38 142 ARG A CA 1
ATOM 1112 C C . ARG A 1 142 ? 9.068 -4.906 -18.675 1.00 85.38 142 ARG A C 1
ATOM 1114 O O . ARG A 1 142 ? 9.846 -3.990 -18.462 1.00 85.38 142 ARG A O 1
ATOM 1121 N N . VAL A 1 143 ? 9.139 -5.692 -19.745 1.00 79.50 143 VAL A N 1
ATOM 1122 C CA . VAL A 1 143 ? 10.044 -5.477 -20.878 1.00 79.50 143 VAL A CA 1
ATOM 1123 C C . VAL A 1 143 ? 9.205 -5.598 -22.142 1.00 79.50 143 VAL A C 1
ATOM 1125 O O . VAL A 1 143 ? 8.561 -6.624 -22.373 1.00 79.50 143 VAL A O 1
ATOM 1128 N N . GLY A 1 144 ? 9.133 -4.526 -22.935 1.00 76.31 144 GLY A N 1
ATOM 1129 C CA . GLY A 1 144 ? 8.322 -4.511 -24.161 1.00 76.31 144 GLY A CA 1
ATOM 1130 C C . GLY A 1 144 ? 6.820 -4.743 -23.931 1.00 76.31 144 GLY A C 1
ATOM 1131 O O . GLY A 1 144 ? 6.150 -5.312 -24.787 1.00 76.31 144 GLY A O 1
ATOM 1132 N N . GLY A 1 145 ? 6.288 -4.340 -22.769 1.00 74.19 145 GLY A N 1
ATOM 1133 C CA . GLY A 1 145 ? 4.866 -4.477 -22.420 1.00 74.19 145 GLY A CA 1
ATOM 1134 C C . GLY A 1 145 ? 4.455 -5.840 -21.850 1.00 74.19 145 GLY A C 1
ATOM 1135 O O . GLY A 1 145 ? 3.294 -6.014 -21.490 1.00 74.19 145 GLY A O 1
ATOM 1136 N N . THR A 1 146 ? 5.387 -6.787 -21.719 1.00 76.06 146 THR A N 1
ATOM 1137 C CA . THR A 1 146 ? 5.149 -8.096 -21.088 1.00 76.06 146 THR A CA 1
ATOM 1138 C C . THR A 1 146 ? 5.954 -8.242 -19.804 1.00 76.06 146 THR A C 1
ATOM 1140 O O . THR A 1 146 ? 7.073 -7.739 -19.726 1.00 76.06 146 THR A O 1
ATOM 1143 N N . CYS A 1 147 ? 5.402 -8.936 -18.808 1.00 81.50 147 CYS A N 1
ATOM 1144 C CA . CYS A 1 147 ? 6.121 -9.300 -17.589 1.00 81.50 147 CYS A CA 1
ATOM 1145 C C . CYS A 1 147 ? 7.160 -10.360 -17.953 1.00 81.50 147 CYS A C 1
ATOM 1147 O O . CYS A 1 147 ? 6.812 -11.517 -18.197 1.00 81.50 147 CYS A O 1
ATOM 1149 N N . ALA A 1 148 ? 8.418 -9.948 -18.085 1.00 67.19 148 ALA A N 1
ATOM 1150 C CA . ALA A 1 148 ? 9.484 -10.879 -18.396 1.00 67.19 148 ALA A CA 1
ATOM 1151 C C . ALA A 1 148 ? 9.829 -11.657 -17.119 1.00 67.19 148 ALA A C 1
ATOM 1153 O O . ALA A 1 148 ? 10.051 -11.024 -16.081 1.00 67.19 148 ALA A O 1
ATOM 1154 N N . PRO A 1 149 ? 9.900 -13.001 -17.172 1.00 60.50 149 PRO A N 1
ATOM 1155 C CA . PRO A 1 149 ? 10.384 -13.766 -16.041 1.00 60.50 149 PRO A CA 1
ATOM 1156 C C . PRO A 1 149 ? 11.801 -13.298 -15.703 1.00 60.50 149 PRO A C 1
ATOM 1158 O O . PRO A 1 149 ? 12.692 -13.281 -16.556 1.00 60.50 149 PRO A O 1
ATOM 1161 N N . THR A 1 150 ? 12.016 -12.908 -14.454 1.00 57.53 150 THR A N 1
ATOM 1162 C CA . THR A 1 150 ? 13.355 -12.751 -13.887 1.00 57.53 150 THR A CA 1
ATOM 1163 C C . THR A 1 150 ? 14.041 -14.122 -13.945 1.00 57.53 150 THR A C 1
ATOM 1165 O O . THR A 1 150 ? 13.375 -15.137 -13.720 1.00 57.53 150 THR A O 1
ATOM 1168 N N . PRO A 1 151 ? 15.341 -14.211 -14.297 1.00 49.03 151 PRO A N 1
ATOM 1169 C CA . PRO A 1 151 ? 16.032 -15.494 -14.353 1.00 49.03 151 PRO A CA 1
ATOM 1170 C C . PRO A 1 151 ? 15.869 -16.229 -13.024 1.00 49.03 151 PRO A C 1
ATOM 1172 O O . PRO A 1 151 ? 16.192 -15.678 -11.971 1.00 49.03 151 PRO A O 1
ATOM 1175 N N . ALA A 1 152 ? 15.354 -17.458 -13.081 1.00 37.12 152 ALA A N 1
ATOM 1176 C CA . ALA A 1 152 ? 15.192 -18.284 -11.896 1.00 37.12 152 ALA A CA 1
ATOM 1177 C C . ALA A 1 152 ? 16.547 -18.451 -11.174 1.00 37.12 152 ALA A C 1
ATOM 1179 O O . ALA A 1 152 ? 17.583 -18.551 -11.845 1.00 37.12 152 ALA A O 1
ATOM 1180 N N . PRO A 1 153 ? 16.565 -18.514 -9.829 1.00 42.66 153 PRO A N 1
ATOM 1181 C CA . PRO A 1 153 ? 17.756 -18.904 -9.077 1.00 42.66 153 PRO A CA 1
ATOM 1182 C C . PRO A 1 153 ? 18.417 -20.136 -9.682 1.00 42.66 153 PRO A C 1
ATOM 1184 O O . PRO A 1 153 ? 17.773 -21.164 -9.896 1.00 42.66 153 PRO A O 1
ATOM 1187 N N . THR A 1 154 ? 19.738 -20.091 -9.823 1.00 36.66 154 THR A N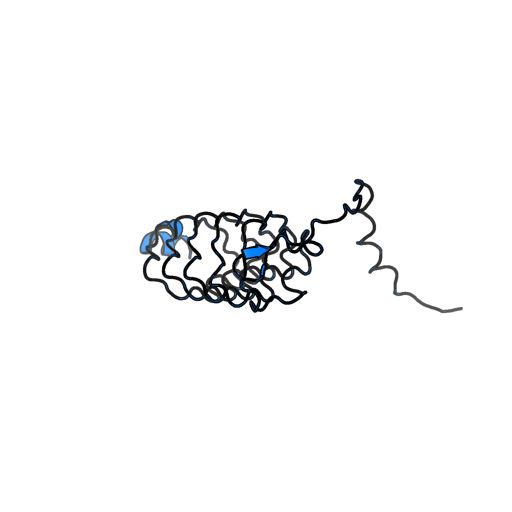 1
ATOM 1188 C CA . THR A 1 154 ? 20.500 -21.336 -9.703 1.00 36.66 154 THR A CA 1
ATOM 1189 C C . THR A 1 154 ? 20.438 -21.733 -8.224 1.00 36.66 154 THR A C 1
ATOM 1191 O O . THR A 1 154 ? 20.743 -20.878 -7.390 1.00 36.66 154 THR A O 1
ATOM 1194 N N . PRO A 1 155 ? 20.022 -22.960 -7.855 1.00 34.72 155 PRO A N 1
ATOM 1195 C CA . PRO A 1 155 ? 19.884 -23.332 -6.452 1.00 34.72 155 PRO A CA 1
ATOM 1196 C C . PRO A 1 155 ? 21.219 -23.162 -5.726 1.00 34.72 155 PRO A C 1
ATOM 1198 O O . PRO A 1 155 ? 22.177 -23.882 -6.013 1.00 34.72 155 PRO A O 1
ATOM 1201 N N . ILE A 1 156 ? 21.294 -22.244 -4.761 1.00 41.66 156 ILE A N 1
ATOM 1202 C CA . ILE A 1 156 ? 22.303 -22.378 -3.714 1.00 41.66 156 ILE A CA 1
ATOM 1203 C C . ILE A 1 156 ? 21.810 -23.525 -2.840 1.00 41.66 156 ILE A C 1
ATOM 1205 O O . ILE A 1 156 ? 20.733 -23.453 -2.253 1.00 41.66 156 ILE A O 1
ATOM 1209 N N . GLN A 1 157 ? 22.575 -24.614 -2.805 1.00 37.09 157 GLN A N 1
ATOM 1210 C CA . GLN A 1 157 ? 22.335 -25.735 -1.905 1.00 37.09 157 GLN A CA 1
ATOM 1211 C C . GLN A 1 157 ? 22.514 -25.268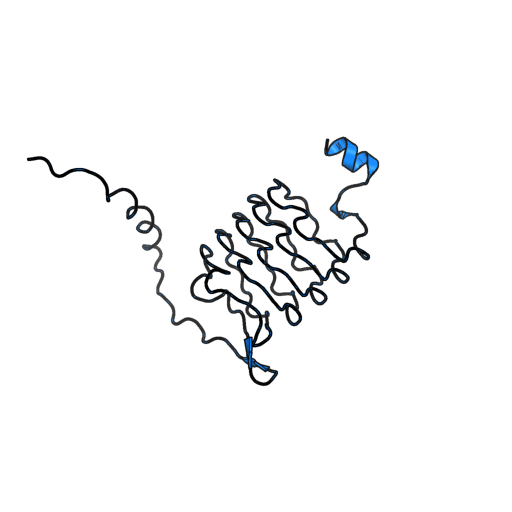 -0.457 1.00 37.09 157 GLN A C 1
ATOM 1213 O O . GLN A 1 157 ? 23.588 -25.405 0.124 1.00 37.09 157 GLN A O 1
ATOM 1218 N N . THR A 1 158 ? 21.465 -24.735 0.158 1.00 42.19 158 THR A N 1
ATOM 1219 C CA . THR A 1 158 ? 21.394 -24.601 1.611 1.00 42.19 158 THR A CA 1
ATOM 1220 C C . THR A 1 158 ? 20.987 -25.952 2.184 1.00 42.19 158 THR A C 1
ATOM 1222 O O . THR A 1 158 ? 19.846 -26.214 2.551 1.00 42.19 158 THR A O 1
ATOM 1225 N N . SER A 1 159 ? 21.959 -26.867 2.242 1.00 36.44 159 SER A N 1
ATOM 1226 C CA . SER A 1 159 ? 21.860 -27.982 3.181 1.00 36.44 159 SER A CA 1
ATOM 1227 C C . SER A 1 159 ? 21.703 -27.411 4.595 1.00 36.44 159 SER A C 1
ATOM 1229 O O . SER A 1 159 ? 22.285 -26.372 4.921 1.00 36.44 159 SER A O 1
ATOM 1231 N N . ALA A 1 160 ? 20.926 -28.092 5.435 1.00 39.88 160 ALA A N 1
ATOM 1232 C CA . ALA A 1 160 ? 20.555 -27.700 6.798 1.00 39.88 160 ALA A CA 1
ATOM 1233 C C . ALA A 1 160 ? 21.734 -27.470 7.782 1.00 39.88 160 ALA A C 1
ATOM 1235 O O . ALA A 1 160 ? 21.514 -27.281 8.973 1.00 39.88 160 ALA A O 1
ATOM 1236 N N . ALA A 1 161 ? 22.983 -27.470 7.307 1.00 40.56 161 ALA A N 1
ATOM 1237 C CA . ALA A 1 161 ? 24.186 -27.168 8.075 1.00 40.56 161 ALA A CA 1
ATOM 1238 C C . ALA A 1 161 ? 24.578 -25.671 8.075 1.00 40.56 161 ALA A C 1
ATOM 1240 O O . ALA A 1 161 ? 25.470 -25.287 8.821 1.00 40.56 161 ALA A O 1
ATOM 1241 N N . GLY A 1 162 ? 23.942 -24.816 7.262 1.00 41.03 162 GLY A N 1
ATOM 1242 C CA . GLY A 1 162 ? 24.400 -23.432 7.033 1.00 41.03 162 GLY A CA 1
ATOM 1243 C C . GLY A 1 162 ? 23.893 -22.346 7.995 1.00 41.03 162 GLY A C 1
ATOM 1244 O O . GLY A 1 162 ? 24.356 -21.213 7.914 1.00 41.03 162 GLY A O 1
ATOM 1245 N N . VAL A 1 163 ? 22.959 -22.648 8.902 1.00 47.28 163 VAL A N 1
ATOM 1246 C CA . VAL A 1 163 ? 22.337 -21.638 9.790 1.00 47.28 163 VAL A CA 1
ATOM 1247 C C . VAL A 1 163 ? 23.126 -21.341 11.076 1.00 47.28 163 VAL A C 1
ATOM 1249 O O . VAL A 1 163 ? 22.699 -20.506 11.866 1.00 47.28 163 VAL A O 1
ATOM 1252 N N . ALA A 1 164 ? 24.291 -21.964 11.289 1.00 40.12 164 ALA A N 1
ATOM 1253 C CA . ALA A 1 164 ? 25.104 -21.733 12.490 1.00 40.12 164 ALA A CA 1
ATOM 1254 C C . ALA A 1 164 ? 26.265 -20.730 12.308 1.00 40.12 164 ALA A C 1
ATOM 1256 O O . ALA A 1 164 ? 26.695 -20.133 13.293 1.00 40.12 164 ALA A O 1
ATOM 1257 N N . ASP A 1 165 ? 26.752 -20.486 11.086 1.00 44.78 165 ASP A N 1
ATOM 1258 C CA . ASP A 1 165 ? 28.026 -19.764 10.896 1.00 44.78 165 ASP A CA 1
ATOM 1259 C C . ASP A 1 165 ? 27.901 -18.266 10.583 1.00 44.78 165 ASP A C 1
ATOM 1261 O O . ASP A 1 165 ? 28.898 -17.544 10.622 1.00 44.78 165 ASP A O 1
ATOM 1265 N N . VAL A 1 166 ? 26.696 -17.739 10.348 1.00 47.78 166 VAL A N 1
ATOM 1266 C CA . VAL A 1 166 ? 26.537 -16.298 10.062 1.00 47.78 166 VAL A CA 1
ATOM 1267 C C . VAL A 1 166 ? 26.602 -15.440 11.340 1.00 47.78 166 VAL A C 1
ATOM 1269 O O . VAL A 1 166 ? 26.952 -14.265 11.274 1.00 47.78 166 VAL A O 1
ATOM 1272 N N . TYR A 1 167 ? 26.379 -16.019 12.528 1.00 40.00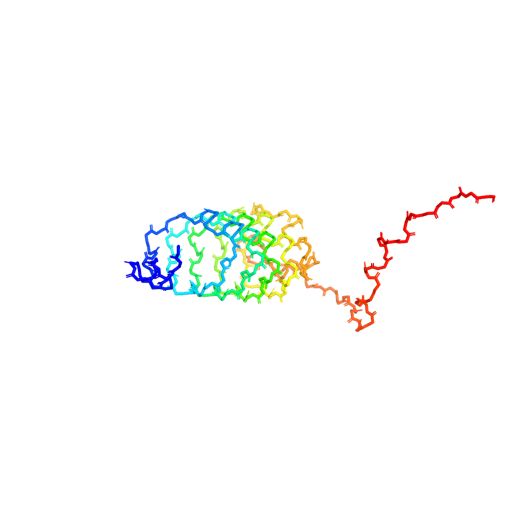 167 TYR A N 1
ATOM 1273 C CA . TYR A 1 167 ? 26.391 -15.273 13.798 1.00 40.00 167 TYR A CA 1
ATOM 1274 C C . TYR A 1 167 ? 27.750 -15.237 14.528 1.00 40.00 167 TYR A C 1
ATOM 1276 O O . TYR A 1 167 ? 27.932 -14.426 15.436 1.00 40.00 167 TYR A O 1
ATOM 1284 N N . LEU A 1 168 ? 28.734 -16.061 14.140 1.00 38.50 168 LEU A N 1
ATOM 1285 C CA . LEU A 1 168 ? 30.047 -16.131 14.813 1.00 38.50 168 LEU A CA 1
ATOM 1286 C C . LEU A 1 168 ? 31.130 -15.227 14.194 1.00 38.50 168 LEU A C 1
ATOM 1288 O O . LEU A 1 168 ? 32.149 -14.966 14.833 1.00 38.50 168 LEU A O 1
ATOM 1292 N N . GLY A 1 169 ? 30.901 -14.677 12.998 1.00 41.97 169 GLY A N 1
ATOM 1293 C CA . GLY A 1 169 ? 31.868 -13.815 12.303 1.00 41.97 169 GLY A CA 1
ATOM 1294 C C . GLY A 1 169 ? 31.973 -12.374 12.823 1.00 41.97 169 GLY A C 1
ATOM 1295 O O . GLY A 1 169 ? 32.921 -11.677 12.471 1.00 41.97 169 GLY A O 1
ATOM 1296 N N . ILE A 1 170 ? 31.039 -11.915 13.664 1.00 49.66 170 ILE A N 1
ATOM 1297 C CA . ILE A 1 170 ? 30.973 -10.509 14.118 1.00 49.66 170 ILE A CA 1
ATOM 1298 C C . ILE A 1 170 ? 31.522 -10.320 15.549 1.00 49.66 170 ILE A C 1
ATOM 1300 O O . ILE A 1 170 ? 31.848 -9.201 15.937 1.00 49.66 170 ILE A O 1
ATOM 1304 N N . LEU A 1 171 ? 31.743 -11.393 16.323 1.00 41.56 171 LEU A N 1
ATOM 1305 C CA . LEU A 1 171 ? 32.266 -11.299 17.702 1.00 41.56 171 LEU A CA 1
ATOM 1306 C C . LEU A 1 171 ? 33.750 -11.683 17.868 1.00 41.56 171 LEU A C 1
ATOM 1308 O O . LEU A 1 171 ? 34.316 -11.443 18.931 1.00 41.56 171 LEU A O 1
ATOM 1312 N N . ALA A 1 172 ? 34.416 -12.219 16.840 1.00 43.44 172 ALA A N 1
ATOM 1313 C CA . ALA A 1 172 ? 35.820 -12.654 16.928 1.00 43.44 172 ALA A CA 1
ATOM 1314 C C . ALA A 1 172 ? 36.851 -11.621 16.412 1.00 43.44 172 ALA A C 1
ATOM 1316 O O . ALA A 1 172 ? 38.029 -11.938 16.267 1.00 43.44 172 ALA A O 1
ATOM 1317 N N . GLY A 1 173 ? 36.425 -10.387 16.120 1.00 43.53 173 GLY A N 1
ATOM 1318 C CA . GLY A 1 173 ? 37.258 -9.340 15.509 1.00 43.53 173 GLY A CA 1
ATOM 1319 C C . GLY A 1 173 ? 37.882 -8.322 16.470 1.00 43.53 173 GLY A C 1
ATOM 1320 O O . GLY A 1 173 ? 38.286 -7.254 16.017 1.00 43.53 173 GLY A O 1
ATOM 1321 N N . GLY A 1 174 ? 37.944 -8.588 17.779 1.00 49.44 174 GLY A N 1
ATOM 1322 C CA . GLY A 1 174 ? 38.425 -7.596 18.747 1.00 49.44 174 GLY A CA 1
ATOM 1323 C C . GLY A 1 174 ? 39.052 -8.176 20.012 1.00 49.44 174 GLY A C 1
ATOM 1324 O O . GLY A 1 174 ? 38.363 -8.309 21.013 1.00 49.44 174 GLY A O 1
ATOM 1325 N N . ALA A 1 175 ? 40.355 -8.475 19.970 1.00 37.19 175 ALA A N 1
ATOM 1326 C CA . ALA A 1 175 ? 41.313 -8.411 21.092 1.00 37.19 175 ALA A CA 1
ATOM 1327 C C . ALA A 1 175 ? 42.683 -8.923 20.591 1.00 37.19 175 ALA A C 1
ATOM 1329 O O . ALA A 1 175 ? 42.817 -10.083 20.226 1.00 37.19 175 ALA A O 1
ATOM 1330 N N . LEU A 1 176 ? 43.666 -8.056 20.336 1.00 36.47 176 LEU A N 1
ATOM 1331 C CA . LEU A 1 176 ? 44.644 -7.498 21.286 1.00 36.47 176 LEU A CA 1
ATOM 1332 C C . LEU A 1 176 ? 46.026 -8.159 21.069 1.00 36.47 176 LEU A C 1
ATOM 1334 O O . LEU A 1 176 ? 46.338 -9.200 21.637 1.00 36.47 176 LEU A O 1
ATOM 1338 N N . LEU A 1 177 ? 46.857 -7.526 20.230 1.00 39.03 177 LEU A N 1
ATOM 1339 C CA . LEU A 1 177 ? 48.307 -7.738 20.205 1.00 39.03 177 LEU A CA 1
ATOM 1340 C C . LEU A 1 177 ? 48.898 -7.134 21.485 1.00 39.03 177 LEU A C 1
ATOM 1342 O O . LEU A 1 177 ? 48.972 -5.914 21.577 1.00 39.03 177 LEU A O 1
ATOM 1346 N N . LEU A 1 178 ? 49.339 -7.963 22.429 1.00 37.09 178 LEU A N 1
ATOM 1347 C CA . LEU A 1 178 ? 50.377 -7.623 23.408 1.00 37.09 178 LEU A CA 1
ATOM 1348 C C . LEU A 1 178 ? 51.048 -8.917 23.893 1.00 37.09 178 LEU A C 1
ATOM 1350 O O . LEU A 1 178 ? 50.511 -9.599 24.765 1.00 37.09 178 LEU A O 1
ATOM 1354 N N . LEU A 1 179 ? 52.193 -9.240 23.285 1.00 40.00 179 LEU A N 1
ATOM 1355 C CA . LEU A 1 179 ? 53.497 -9.572 23.889 1.00 40.00 179 LEU A CA 1
ATOM 1356 C C . LEU A 1 179 ? 54.445 -10.075 22.794 1.00 40.00 179 LEU A C 1
ATOM 1358 O O . LEU A 1 179 ? 54.088 -11.054 22.104 1.00 40.00 179 LEU A O 1
#

Secondary structure (DSSP, 8-state):
-HHHHHHHH--GGG---TT--B-TTTTTT-------TT---TT--B-TTTTTT-TT-----TT---TT-SB-TTTTTT-TT-----TT---TT--B-TTTTTT-TT-----TT-EE-TT-B--GGGGTTSTTTTTGGG-EEEETTEEEPPPP-------TTTTSSTTTTTTSS------

Radius of gyration: 19.21 Å; chains: 1; bounding box: 70×36×50 Å

Sequence (179 aa):
DATAAEATYGHISSWDTSQVTDMAQLFQYSNFDDDINAWDTSAVTNMFATFSYAQQFNQPLNDWDVSGATSMVSMFSHAESFNQPLNNWDVSRVTSLESMFYYAYAFDQDLGSWCLAEDAAFSSDSHQGTACSLLRCGIHFRVGGTCAPTPAPTPIQTSAAGVADVYLGILAGGALLLL